Protein AF-A0A662GPP7-F1 (afdb_monomer)

pLDDT: mean 85.53, std 10.01, range [53.41, 95.75]

Sequence (72 aa):
RMSQLYGKEKGWEYTILIPTIIKVRQAFGRAIRGPSDVASFFILDRRALSKKIIKILNIKPTIVSLPRGKLP

Mean predicted aligned error: 6.99 Å

Solvent-accessible surface area (backbone atoms only — not comparable to full-atom values): 4749 Å² total; per-residue (Å²): 111,56,36,78,73,60,37,63,68,53,19,45,37,68,68,48,50,52,57,49,53,51,54,53,53,52,57,51,50,74,62,41,84,54,97,85,50,83,74,87,85,84,80,96,46,80,72,60,71,36,68,66,53,31,59,75,69,69,56,85,81,83,87,80,77,79,75,98,61,82,78,130

Foldseek 3Di:
DQCVVPNVVVSCCVPPVVVVLVVVVVVVCVQDPDPPGDDDDDDPDPCCPPPVNCVVNVDDDDDDDDPPDDDD

Radius of gyration: 16.02 Å; Cα contacts (8 Å, |Δi|>4): 33; chains: 1; bounding box: 38×20×49 Å

Secondary structure (DSSP, 8-state):
-HHHHH-HHHHHIIIIIHHHHHHHHHHHHHH--STT---------GGGG-HHHHHHHT------PPPSS---

Structure (mmCIF, N/CA/C/O backbone):
data_AF-A0A662GPP7-F1
#
_entry.id   AF-A0A662GPP7-F1
#
loop_
_atom_site.group_PDB
_atom_site.id
_atom_site.type_symbol
_atom_site.label_atom_id
_atom_site.label_alt_id
_atom_site.label_comp_id
_atom_site.label_asym_id
_atom_site.label_entity_id
_atom_site.label_seq_id
_atom_site.pdbx_PDB_ins_code
_atom_site.Cartn_x
_atom_site.Cartn_y
_atom_site.Cartn_z
_atom_site.occupancy
_atom_site.B_iso_or_equiv
_atom_site.auth_seq_id
_atom_site.auth_comp_id
_atom_site.auth_asym_id
_atom_site.auth_atom_id
_atom_site.pdbx_PDB_model_num
ATOM 1 N N . ARG A 1 1 ? -9.074 -8.738 21.341 1.00 64.25 1 ARG A N 1
ATOM 2 C CA . ARG A 1 1 ? -7.641 -8.650 21.728 1.00 64.25 1 ARG A CA 1
ATOM 3 C C . ARG A 1 1 ? -6.985 -7.337 21.279 1.00 64.25 1 ARG A C 1
ATOM 5 O O . ARG A 1 1 ? -6.843 -6.471 22.122 1.00 64.25 1 ARG A O 1
ATOM 12 N N . MET A 1 2 ? -6.672 -7.106 19.993 1.00 65.50 2 MET A N 1
ATOM 13 C CA . MET A 1 2 ? -5.980 -5.863 19.559 1.00 65.50 2 MET A CA 1
ATOM 14 C C . MET A 1 2 ? -6.846 -4.589 19.594 1.00 65.50 2 MET A C 1
ATOM 16 O O . MET A 1 2 ? -6.375 -3.540 20.017 1.00 65.50 2 MET A O 1
ATOM 20 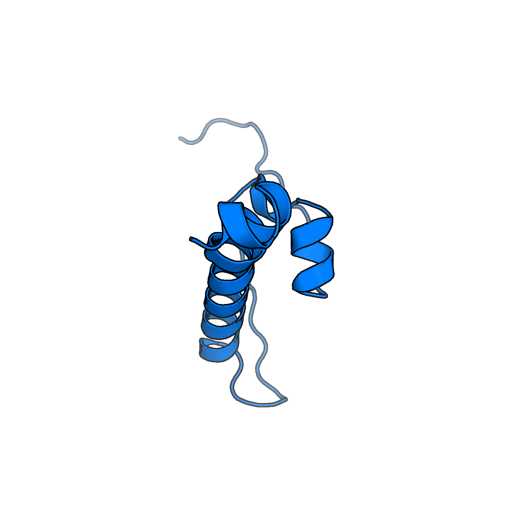N N . SER A 1 3 ? -8.122 -4.671 19.202 1.00 66.69 3 SER A N 1
ATOM 21 C CA . SER A 1 3 ? -9.067 -3.538 19.263 1.00 66.69 3 SER A CA 1
ATOM 22 C C . SER A 1 3 ? -9.401 -3.089 20.688 1.00 66.69 3 SER A C 1
ATOM 24 O O . SER A 1 3 ? -9.708 -1.922 20.902 1.00 66.69 3 SER A O 1
ATOM 26 N N . GLN A 1 4 ? -9.330 -4.010 21.653 1.00 69.69 4 GLN A N 1
ATOM 27 C CA . GLN A 1 4 ? -9.496 -3.725 23.081 1.00 69.69 4 GLN A CA 1
ATOM 28 C C . GLN A 1 4 ? -8.239 -3.085 23.687 1.00 69.69 4 GLN A C 1
ATOM 30 O O . GLN A 1 4 ? -8.369 -2.292 24.607 1.00 69.69 4 GLN A O 1
ATOM 35 N N . LEU A 1 5 ? -7.044 -3.396 23.165 1.00 69.12 5 LEU A N 1
ATOM 36 C CA . LEU A 1 5 ? -5.775 -2.854 23.666 1.00 69.12 5 LEU A CA 1
ATOM 37 C C . LEU A 1 5 ? -5.449 -1.452 23.122 1.00 69.12 5 LEU A C 1
ATOM 39 O O . LEU A 1 5 ? -4.912 -0.626 23.847 1.00 69.12 5 LEU A O 1
ATOM 43 N N . TYR A 1 6 ? -5.740 -1.192 21.843 1.00 71.62 6 TYR A N 1
ATOM 44 C CA . TYR A 1 6 ? -5.287 0.022 21.142 1.00 71.62 6 TYR A CA 1
ATOM 45 C C . TYR A 1 6 ? -6.430 0.903 20.610 1.00 71.62 6 TYR A C 1
ATOM 47 O O . TYR A 1 6 ? -6.177 1.901 19.937 1.00 71.62 6 TYR A O 1
ATOM 55 N N . GLY A 1 7 ? -7.683 0.535 20.888 1.00 81.81 7 GLY A N 1
ATOM 56 C CA . GLY A 1 7 ? -8.874 1.144 20.293 1.00 81.81 7 GLY A CA 1
ATOM 57 C C . GLY A 1 7 ? -9.238 0.527 18.936 1.00 81.81 7 GLY A C 1
ATOM 58 O O . GLY A 1 7 ? -8.410 -0.092 18.262 1.00 81.81 7 GLY A O 1
ATOM 59 N N . LYS A 1 8 ? -10.508 0.670 18.523 1.0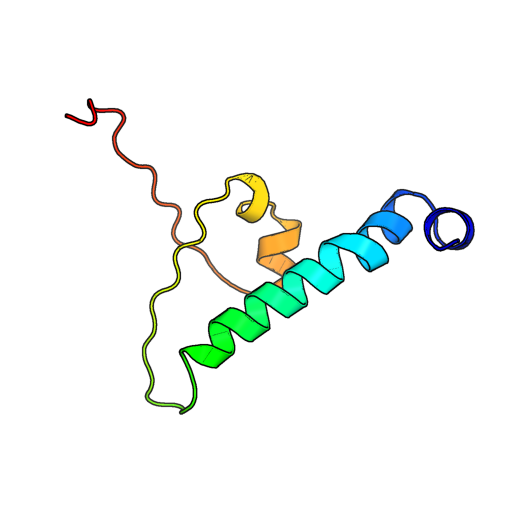0 79.81 8 LYS A N 1
ATOM 60 C CA . LYS A 1 8 ? -11.049 0.036 17.301 1.00 79.81 8 LYS A CA 1
ATOM 61 C C . LYS A 1 8 ? -10.261 0.397 16.037 1.00 79.81 8 LYS A C 1
ATOM 63 O O . LYS A 1 8 ? -9.994 -0.491 15.232 1.00 79.81 8 LYS A O 1
ATOM 68 N N . GLU A 1 9 ? -9.872 1.662 15.885 1.00 79.69 9 GLU A N 1
ATOM 69 C CA . GLU A 1 9 ? -9.163 2.156 14.698 1.00 79.69 9 GLU A CA 1
ATOM 70 C C . GLU A 1 9 ? -7.770 1.525 14.563 1.00 79.69 9 GLU A C 1
ATOM 72 O O . GLU A 1 9 ? -7.498 0.825 13.586 1.00 79.69 9 GLU A O 1
ATOM 77 N N . LYS A 1 10 ? -6.919 1.659 15.587 1.00 83.56 10 LYS A N 1
ATOM 78 C CA . LYS A 1 10 ? -5.587 1.036 15.586 1.00 83.56 10 LYS A CA 1
ATOM 79 C C . LYS A 1 10 ? -5.666 -0.486 15.544 1.00 83.56 10 LYS A C 1
ATOM 81 O O . LYS A 1 10 ? -4.865 -1.127 14.870 1.00 83.56 10 LYS A O 1
ATOM 86 N N . GLY A 1 11 ? -6.655 -1.074 16.217 1.00 88.31 11 GLY A N 1
ATOM 87 C CA . GLY A 1 11 ? -6.925 -2.504 16.145 1.00 88.31 11 GLY A CA 1
ATOM 88 C C . GLY A 1 11 ? -7.128 -2.975 14.706 1.00 88.31 11 GLY A C 1
ATOM 89 O O . GLY A 1 11 ? -6.488 -3.940 14.293 1.00 88.31 11 GLY A O 1
ATOM 90 N N . TRP A 1 12 ? -7.962 -2.278 13.929 1.00 89.44 12 TRP A N 1
ATOM 91 C CA . TRP A 1 12 ? -8.174 -2.580 12.512 1.00 89.44 12 TRP A CA 1
ATOM 92 C C . TRP A 1 12 ? -6.909 -2.360 11.675 1.00 89.44 12 TRP A C 1
ATOM 94 O O . TRP A 1 12 ? -6.584 -3.184 10.823 1.00 89.44 12 TRP A O 1
ATOM 104 N N . GLU A 1 13 ? -6.148 -1.298 11.939 1.00 88.50 13 GLU A N 1
ATOM 105 C CA . GLU A 1 13 ? -4.912 -1.038 11.199 1.00 88.50 13 GLU A CA 1
ATOM 106 C C . GLU A 1 13 ? -3.894 -2.164 11.350 1.00 88.50 13 GLU A C 1
ATOM 108 O O . GLU A 1 13 ? -3.423 -2.710 10.353 1.00 88.50 13 GLU A O 1
ATOM 113 N N . TYR A 1 14 ? -3.581 -2.548 12.586 1.00 88.88 14 TYR A N 1
ATOM 114 C CA . TYR A 1 14 ? -2.568 -3.568 12.842 1.00 88.88 14 TYR A CA 1
ATOM 115 C C . TYR A 1 14 ? -3.008 -4.961 12.396 1.00 88.88 14 TYR A C 1
ATOM 117 O O . TYR A 1 14 ? -2.171 -5.766 11.998 1.00 88.88 14 TYR A O 1
ATOM 125 N N . THR A 1 15 ? -4.308 -5.255 12.452 1.00 91.88 15 THR A N 1
ATOM 126 C CA . THR A 1 15 ? -4.819 -6.592 12.113 1.00 91.88 15 THR A CA 1
ATOM 127 C C . THR A 1 15 ? -5.171 -6.757 10.640 1.00 91.88 15 THR A C 1
ATOM 129 O O . THR A 1 15 ? -5.062 -7.866 10.126 1.00 91.88 15 THR A O 1
ATOM 132 N N . ILE A 1 16 ? -5.562 -5.685 9.945 1.00 92.06 16 ILE A N 1
ATOM 133 C CA . ILE A 1 16 ? -6.050 -5.749 8.560 1.00 92.06 16 ILE A CA 1
ATOM 134 C C . ILE A 1 16 ? -5.176 -4.923 7.621 1.00 92.06 16 ILE A C 1
ATOM 136 O O . ILE A 1 16 ? -4.638 -5.467 6.652 1.00 92.06 16 ILE A O 1
ATOM 140 N N . LEU A 1 17 ? -5.017 -3.623 7.888 1.00 93.00 17 LEU A N 1
ATOM 141 C CA . LEU A 1 17 ? -4.335 -2.713 6.965 1.00 93.00 17 LEU A CA 1
ATOM 142 C C . LEU A 1 17 ? -2.870 -3.110 6.775 1.00 93.00 17 LEU A C 1
ATOM 144 O O . LEU A 1 17 ? -2.444 -3.340 5.646 1.00 93.00 17 LEU A O 1
ATOM 148 N N . ILE A 1 18 ? -2.112 -3.233 7.865 1.00 93.88 18 ILE A N 1
ATOM 149 C CA . ILE A 1 18 ? -0.676 -3.525 7.814 1.00 93.88 18 ILE A CA 1
ATOM 150 C C . ILE A 1 18 ? -0.397 -4.873 7.123 1.00 93.88 18 ILE A C 1
ATOM 152 O O . ILE A 1 18 ? 0.389 -4.881 6.171 1.00 93.88 18 ILE A O 1
ATOM 156 N N . PRO A 1 19 ? -1.073 -5.992 7.465 1.00 95.75 19 PRO A N 1
ATOM 157 C CA . PRO A 1 19 ? -0.902 -7.247 6.731 1.00 95.75 19 PRO A CA 1
ATOM 158 C C . PRO A 1 19 ? -1.258 -7.144 5.244 1.00 95.75 19 PRO A C 1
ATOM 160 O O . PRO A 1 19 ? -0.594 -7.756 4.408 1.00 95.75 19 PRO A O 1
ATOM 163 N N . THR A 1 20 ? -2.276 -6.353 4.891 1.00 95.44 20 THR A N 1
ATOM 164 C CA . THR A 1 20 ? -2.656 -6.126 3.487 1.00 95.44 20 THR A CA 1
ATOM 165 C C . THR A 1 20 ? -1.548 -5.402 2.725 1.00 95.44 20 THR A C 1
ATOM 167 O O . THR A 1 20 ? -1.154 -5.848 1.650 1.00 95.44 20 THR A O 1
ATOM 170 N N . ILE A 1 21 ? -0.983 -4.336 3.301 1.00 94.94 21 ILE A N 1
ATOM 171 C CA . ILE A 1 21 ? 0.150 -3.607 2.716 1.00 94.94 21 ILE A CA 1
ATOM 172 C C . ILE A 1 21 ? 1.353 -4.528 2.504 1.00 94.94 21 ILE A C 1
ATOM 174 O O . ILE A 1 21 ? 1.962 -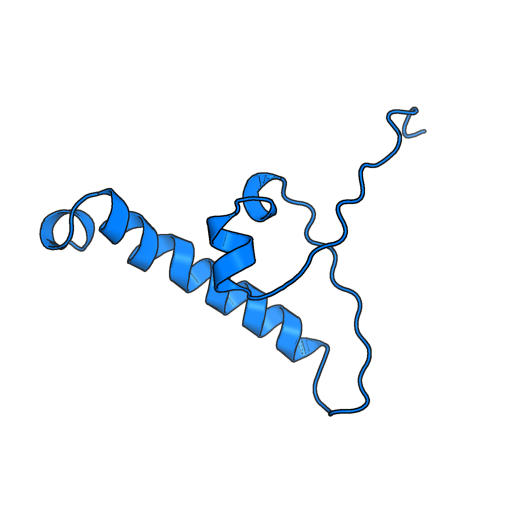4.499 1.434 1.00 94.94 21 ILE A O 1
ATOM 178 N N . ILE A 1 22 ? 1.690 -5.365 3.490 1.00 95.50 22 ILE A N 1
ATOM 179 C CA . ILE A 1 22 ? 2.805 -6.316 3.375 1.00 95.50 22 ILE A CA 1
ATOM 180 C C . ILE A 1 22 ? 2.572 -7.260 2.191 1.00 95.50 22 ILE A C 1
ATOM 182 O O . ILE A 1 22 ? 3.469 -7.427 1.368 1.00 95.50 22 ILE A O 1
ATOM 186 N N . LYS A 1 23 ? 1.363 -7.820 2.045 1.00 95.50 23 LYS A N 1
ATOM 187 C CA . LYS A 1 23 ? 1.019 -8.698 0.914 1.00 95.50 23 LYS A CA 1
ATOM 188 C C . LYS A 1 23 ? 1.161 -7.996 -0.439 1.00 95.50 23 LYS A C 1
ATOM 190 O O . LYS A 1 23 ? 1.705 -8.590 -1.365 1.00 95.50 23 LYS A O 1
ATOM 195 N N . VAL A 1 24 ? 0.728 -6.738 -0.545 1.00 93.75 24 VAL A N 1
ATOM 196 C CA . VAL A 1 24 ? 0.880 -5.940 -1.775 1.00 93.75 24 VAL A CA 1
ATOM 197 C C . VAL A 1 24 ? 2.359 -5.730 -2.109 1.00 93.75 24 VAL A C 1
ATOM 199 O O . VAL A 1 24 ? 2.774 -5.991 -3.235 1.00 93.75 24 VAL A O 1
ATOM 202 N N . ARG A 1 25 ? 3.185 -5.348 -1.127 1.00 92.56 25 ARG A N 1
ATOM 203 C CA . ARG A 1 25 ? 4.636 -5.174 -1.328 1.00 92.56 25 ARG A CA 1
ATOM 204 C C . ARG A 1 25 ? 5.322 -6.472 -1.745 1.00 92.56 25 ARG A C 1
ATOM 206 O O . ARG A 1 25 ? 6.183 -6.451 -2.617 1.00 92.56 25 ARG A O 1
ATOM 213 N N . GLN A 1 26 ? 4.922 -7.595 -1.158 1.00 93.44 26 GLN A N 1
ATOM 214 C CA . GLN A 1 26 ? 5.433 -8.910 -1.539 1.00 93.44 26 GLN A CA 1
ATOM 215 C C . GLN A 1 26 ? 5.046 -9.273 -2.977 1.00 93.44 26 GLN A C 1
ATOM 217 O O . GLN A 1 26 ? 5.874 -9.793 -3.715 1.00 93.44 26 GLN A O 1
ATOM 222 N N . ALA A 1 27 ? 3.819 -8.961 -3.409 1.00 92.81 27 ALA A N 1
ATOM 223 C CA . ALA A 1 27 ? 3.416 -9.140 -4.802 1.00 92.81 27 ALA A CA 1
ATOM 224 C C . ALA A 1 27 ? 4.265 -8.281 -5.754 1.00 92.81 27 ALA A C 1
ATOM 226 O O . ALA A 1 27 ? 4.693 -8.779 -6.793 1.00 92.81 27 ALA A O 1
ATOM 227 N N . PHE A 1 28 ? 4.584 -7.039 -5.373 1.00 91.06 28 PHE A N 1
ATOM 228 C CA . PHE A 1 28 ? 5.479 -6.183 -6.157 1.00 91.06 28 PHE A CA 1
ATOM 229 C C . PHE A 1 28 ? 6.893 -6.765 -6.269 1.00 91.06 28 PHE A C 1
ATOM 231 O O . PHE A 1 28 ? 7.443 -6.852 -7.366 1.00 91.06 28 PHE A O 1
ATOM 238 N N . GLY A 1 29 ? 7.445 -7.257 -5.157 1.00 89.81 29 GLY A N 1
ATOM 239 C CA . GLY A 1 29 ? 8.763 -7.897 -5.124 1.00 89.81 29 GLY A CA 1
ATOM 240 C C . GLY A 1 29 ? 8.862 -9.197 -5.932 1.00 89.81 29 GLY A C 1
ATOM 241 O O . GLY A 1 29 ? 9.959 -9.625 -6.273 1.00 89.81 29 GLY A O 1
ATOM 242 N N . ARG A 1 30 ? 7.740 -9.837 -6.301 1.00 89.12 30 ARG A N 1
ATOM 243 C CA . ARG A 1 30 ? 7.783 -10.991 -7.220 1.00 89.12 30 ARG A CA 1
ATOM 244 C C . ARG A 1 30 ? 8.157 -10.596 -8.643 1.00 89.12 30 ARG A C 1
ATOM 246 O O . ARG A 1 30 ? 8.707 -11.449 -9.342 1.00 89.12 30 ARG A O 1
ATOM 253 N N . ALA A 1 31 ? 7.829 -9.369 -9.048 1.00 88.19 31 ALA A N 1
ATOM 254 C CA . ALA A 1 31 ? 8.024 -8.865 -10.404 1.00 88.19 31 ALA A CA 1
ATOM 255 C C . ALA A 1 31 ? 9.296 -8.015 -10.559 1.00 88.19 31 ALA A C 1
ATOM 257 O O . ALA A 1 31 ? 9.860 -8.004 -11.644 1.00 88.19 31 ALA A O 1
ATOM 258 N N . ILE A 1 32 ? 9.765 -7.348 -9.497 1.00 85.75 32 ILE A N 1
ATOM 259 C CA . ILE A 1 32 ? 11.023 -6.582 -9.494 1.00 85.75 32 ILE A CA 1
ATOM 260 C C . ILE A 1 32 ? 12.036 -7.324 -8.618 1.00 85.75 32 ILE A C 1
ATOM 262 O O . ILE A 1 32 ? 11.873 -7.357 -7.397 1.00 85.75 32 ILE A O 1
ATOM 266 N N . ARG A 1 33 ? 13.060 -7.935 -9.227 1.00 82.75 33 ARG A N 1
ATOM 267 C CA . ARG A 1 33 ? 14.100 -8.719 -8.530 1.00 82.75 33 ARG A CA 1
ATOM 268 C C . ARG A 1 33 ? 15.499 -8.130 -8.683 1.00 82.75 33 ARG A C 1
ATOM 270 O O . ARG A 1 33 ? 16.355 -8.414 -7.850 1.00 82.75 33 ARG A O 1
ATOM 277 N N . GLY A 1 34 ? 15.719 -7.303 -9.701 1.00 83.69 34 GLY A N 1
ATOM 278 C CA . GLY A 1 34 ? 16.959 -6.571 -9.933 1.00 83.69 34 GLY A CA 1
ATOM 279 C C . GLY A 1 34 ? 16.735 -5.077 -10.207 1.00 83.69 34 GLY A C 1
ATOM 280 O O . GLY A 1 34 ? 15.615 -4.661 -10.503 1.00 83.69 34 GLY A O 1
ATOM 281 N N . PRO A 1 35 ? 17.794 -4.248 -10.136 1.00 82.94 35 PRO A N 1
ATOM 282 C CA . PRO A 1 35 ? 17.699 -2.797 -10.338 1.00 82.94 35 PRO A CA 1
ATOM 283 C C . PRO A 1 35 ? 17.240 -2.377 -11.744 1.00 82.94 35 PRO A C 1
ATOM 285 O O . PRO A 1 35 ? 16.780 -1.255 -11.926 1.00 82.94 35 PRO A O 1
ATOM 288 N N . SER A 1 36 ? 17.392 -3.260 -12.733 1.00 89.06 36 SER A N 1
ATOM 289 C CA . SER A 1 36 ? 17.012 -3.045 -14.133 1.00 89.06 36 SER A CA 1
ATOM 290 C C . SER A 1 36 ? 15.602 -3.530 -14.474 1.00 89.06 36 SER A C 1
ATOM 292 O O . SER A 1 36 ? 15.146 -3.310 -15.596 1.00 89.06 36 SER A O 1
ATOM 294 N N . ASP A 1 37 ? 14.917 -4.212 -13.552 1.00 87.88 37 ASP A N 1
ATOM 295 C CA . ASP A 1 37 ? 13.602 -4.783 -13.833 1.00 87.88 37 ASP A CA 1
ATOM 296 C C . ASP A 1 37 ? 12.538 -3.684 -13.848 1.00 87.88 37 ASP A C 1
ATOM 298 O O . ASP A 1 37 ? 12.351 -2.950 -12.875 1.00 87.88 37 ASP A O 1
ATOM 302 N N . VAL A 1 38 ? 11.789 -3.609 -14.947 1.00 88.06 38 VAL A N 1
ATOM 303 C CA . VAL A 1 38 ? 10.649 -2.702 -15.086 1.00 88.06 38 VAL A CA 1
ATOM 304 C C . VAL A 1 38 ? 9.366 -3.521 -15.033 1.00 88.06 38 VAL A C 1
ATOM 306 O O . VAL A 1 38 ? 9.143 -4.401 -15.862 1.00 88.06 38 VAL A O 1
ATOM 309 N N . ALA A 1 39 ? 8.497 -3.215 -14.070 1.00 88.38 39 ALA A N 1
ATOM 310 C CA . ALA A 1 39 ? 7.199 -3.862 -13.919 1.00 88.38 39 ALA A CA 1
ATOM 311 C C . ALA A 1 39 ? 6.075 -2.825 -13.822 1.00 88.38 39 ALA A C 1
ATOM 313 O O . ALA A 1 39 ? 6.226 -1.7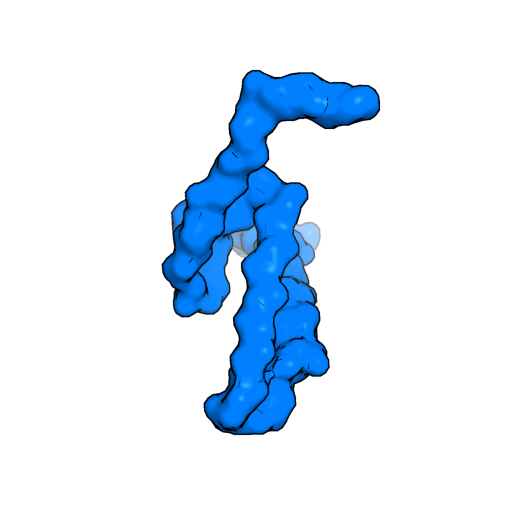75 -13.197 1.00 88.38 39 ALA A O 1
ATOM 314 N N . SER A 1 40 ? 4.927 -3.146 -14.419 1.00 89.69 40 SER A N 1
ATOM 315 C CA . SER A 1 40 ? 3.694 -2.365 -14.288 1.00 89.69 40 SER A CA 1
ATOM 316 C C . SER A 1 40 ? 2.723 -3.084 -13.358 1.00 89.69 40 SER A C 1
ATOM 318 O O . SER A 1 40 ? 2.452 -4.270 -13.539 1.00 89.69 40 SER A O 1
ATOM 320 N N . PHE A 1 41 ? 2.177 -2.366 -12.375 1.00 90.88 41 PHE A N 1
ATOM 321 C CA . PHE A 1 41 ? 1.212 -2.912 -11.422 1.00 90.88 41 PHE A CA 1
ATOM 322 C C . PHE A 1 41 ? -0.138 -2.222 -11.565 1.00 90.88 41 PHE A C 1
ATOM 324 O O . PHE A 1 41 ? -0.232 -0.998 -11.485 1.00 90.88 41 PHE A O 1
ATOM 331 N N . PHE A 1 42 ? -1.193 -3.022 -11.698 1.00 92.19 42 PHE A N 1
ATOM 332 C CA . PHE A 1 42 ? -2.568 -2.542 -11.757 1.00 92.19 42 PHE A CA 1
ATOM 333 C C . PHE A 1 42 ? -3.321 -3.022 -10.517 1.00 92.19 42 PHE A C 1
ATOM 335 O O . PHE A 1 42 ? -3.487 -4.223 -10.309 1.00 92.19 42 PHE A O 1
ATOM 342 N N . ILE A 1 43 ? -3.777 -2.086 -9.680 1.00 92.19 43 ILE A N 1
ATOM 343 C CA . ILE A 1 43 ? -4.646 -2.392 -8.539 1.00 92.19 43 ILE A CA 1
ATOM 344 C C . ILE A 1 43 ? -6.078 -2.036 -8.924 1.00 92.19 43 ILE A C 1
ATOM 346 O O . ILE A 1 43 ? -6.456 -0.867 -8.947 1.00 92.19 43 ILE A O 1
ATOM 350 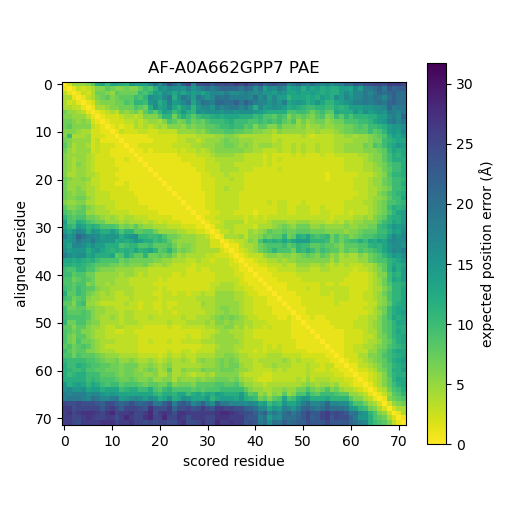N N . LEU A 1 44 ? -6.884 -3.056 -9.204 1.00 91.69 44 LEU A N 1
ATOM 351 C CA . LEU A 1 44 ? -8.283 -2.912 -9.608 1.00 91.69 44 LEU A CA 1
ATOM 352 C C . LEU A 1 44 ? -9.216 -2.870 -8.388 1.00 91.69 44 LEU A C 1
ATOM 354 O O . LEU A 1 44 ? -10.185 -3.616 -8.294 1.00 91.69 44 LEU A O 1
ATOM 358 N N . ASP A 1 45 ? -8.901 -2.007 -7.423 1.00 90.75 45 ASP A N 1
ATOM 359 C CA . ASP A 1 45 ? -9.694 -1.832 -6.207 1.00 90.75 45 ASP A CA 1
ATOM 360 C C . ASP A 1 45 ? -9.786 -0.350 -5.842 1.00 90.75 45 ASP A C 1
ATOM 362 O O . ASP A 1 45 ? -8.779 0.312 -5.585 1.00 90.75 45 ASP A O 1
ATOM 366 N N . ARG A 1 46 ? -11.014 0.175 -5.762 1.00 90.00 46 ARG A N 1
ATOM 367 C CA . ARG A 1 46 ? -11.267 1.579 -5.406 1.00 90.00 46 ARG A CA 1
ATOM 368 C C . ARG A 1 46 ? -10.670 1.944 -4.046 1.00 90.00 46 ARG A C 1
ATOM 370 O O . ARG A 1 46 ? -10.242 3.079 -3.855 1.00 90.00 46 ARG A O 1
ATOM 377 N N . ARG A 1 47 ? -10.619 1.005 -3.097 1.00 91.31 47 ARG A N 1
ATOM 378 C CA . ARG A 1 47 ? -10.098 1.242 -1.741 1.00 91.31 47 ARG A CA 1
ATOM 379 C C . ARG A 1 47 ? -8.613 1.583 -1.758 1.00 91.31 47 ARG A C 1
ATOM 381 O O . ARG A 1 47 ? -8.172 2.336 -0.895 1.00 91.31 47 ARG A O 1
ATOM 388 N N . ALA A 1 48 ? -7.863 1.111 -2.755 1.00 89.94 48 ALA A N 1
ATOM 389 C CA . ALA A 1 48 ? -6.447 1.431 -2.911 1.00 89.94 48 ALA A CA 1
ATOM 390 C C . ALA A 1 48 ? -6.191 2.927 -3.159 1.00 89.94 48 ALA A C 1
ATOM 392 O O . ALA A 1 48 ? -5.103 3.412 -2.860 1.00 89.94 48 ALA A O 1
ATOM 393 N N . LEU A 1 49 ? -7.206 3.673 -3.617 1.00 90.88 49 LEU A N 1
ATOM 394 C CA . LEU A 1 49 ? -7.145 5.128 -3.781 1.00 90.88 49 LEU A CA 1
ATOM 395 C C . LEU A 1 49 ? -7.185 5.895 -2.449 1.00 90.88 49 LEU A C 1
ATOM 397 O O . LEU A 1 49 ? -7.047 7.118 -2.431 1.00 90.88 49 LEU A O 1
ATOM 401 N N . SER A 1 50 ? -7.377 5.207 -1.319 1.00 92.56 50 SER A N 1
ATOM 402 C CA . SER A 1 50 ? -7.302 5.825 0.003 1.00 92.56 50 SER A CA 1
ATOM 403 C C . SER A 1 50 ? -5.951 6.515 0.206 1.00 92.56 50 SER A C 1
ATOM 405 O O . SER A 1 50 ? -4.897 5.882 0.108 1.00 92.56 50 SER A O 1
ATOM 407 N N . LYS A 1 51 ? -5.980 7.801 0.588 1.00 91.62 51 LYS A N 1
ATOM 408 C CA . LYS A 1 51 ? -4.775 8.603 0.883 1.00 91.62 51 LYS A CA 1
ATOM 409 C C . LYS A 1 51 ? -3.837 7.901 1.867 1.00 91.62 51 LYS A C 1
ATOM 411 O O . LYS A 1 51 ? -2.622 7.995 1.734 1.00 91.62 51 LYS A O 1
ATOM 416 N N . LYS A 1 52 ? -4.399 7.172 2.836 1.00 91.19 52 LYS A N 1
ATOM 417 C CA . LYS A 1 52 ? -3.636 6.411 3.831 1.00 91.19 52 LYS A CA 1
ATOM 418 C C . LYS A 1 52 ? -2.858 5.260 3.195 1.00 91.19 52 LYS A C 1
ATOM 420 O O . LYS A 1 52 ? -1.676 5.109 3.478 1.00 91.19 52 LYS A O 1
ATOM 425 N N . ILE A 1 53 ? -3.495 4.487 2.313 1.00 92.19 53 ILE A N 1
ATOM 426 C CA . ILE A 1 53 ? -2.863 3.355 1.619 1.00 92.19 53 ILE A CA 1
ATOM 427 C C . ILE A 1 53 ? -1.763 3.852 0.682 1.00 92.19 53 ILE A C 1
ATOM 429 O O . ILE A 1 53 ? -0.645 3.348 0.748 1.00 92.19 53 ILE A O 1
ATOM 433 N N . ILE A 1 54 ? -2.050 4.885 -0.116 1.00 92.81 54 ILE A N 1
ATOM 434 C CA . ILE A 1 54 ? -1.075 5.510 -1.021 1.00 92.81 54 ILE A CA 1
ATOM 435 C C . ILE A 1 54 ? 0.146 6.009 -0.237 1.00 92.81 54 ILE A C 1
ATOM 437 O O . ILE A 1 54 ? 1.282 5.725 -0.616 1.00 92.81 54 ILE A O 1
ATOM 441 N N . LYS A 1 55 ? -0.082 6.690 0.896 1.00 93.06 55 LYS A N 1
ATOM 442 C CA . LYS A 1 55 ? 0.988 7.188 1.769 1.00 93.06 55 LYS A CA 1
ATOM 443 C C . LYS A 1 55 ? 1.842 6.055 2.344 1.00 93.06 55 LYS A C 1
ATOM 445 O O . LYS A 1 55 ? 3.059 6.174 2.343 1.00 93.06 55 LYS A O 1
ATOM 450 N N . ILE A 1 56 ? 1.231 4.966 2.819 1.00 93.12 56 ILE A N 1
ATOM 451 C CA . ILE A 1 56 ? 1.970 3.833 3.405 1.00 93.12 56 ILE A CA 1
ATOM 452 C C . ILE A 1 56 ? 2.762 3.064 2.337 1.00 93.12 56 ILE A C 1
ATOM 454 O O . ILE A 1 56 ? 3.887 2.641 2.594 1.00 93.12 56 ILE A O 1
ATOM 458 N N . LEU A 1 57 ? 2.191 2.874 1.144 1.00 90.38 57 LEU A N 1
ATOM 459 C CA . LEU A 1 57 ? 2.892 2.237 0.026 1.00 90.38 57 LEU A CA 1
ATOM 460 C C . LEU A 1 57 ? 3.994 3.129 -0.557 1.00 90.38 57 LEU A C 1
ATOM 462 O O . LEU A 1 57 ? 4.866 2.611 -1.247 1.00 90.38 57 LEU A O 1
ATOM 466 N N . ASN A 1 58 ? 3.969 4.434 -0.264 1.00 90.81 58 ASN A N 1
ATOM 467 C CA . ASN A 1 58 ? 4.889 5.435 -0.798 1.00 90.81 58 ASN A CA 1
ATOM 468 C C . ASN A 1 58 ? 4.973 5.398 -2.335 1.00 90.81 58 ASN A C 1
ATOM 470 O O . ASN A 1 58 ? 6.048 5.479 -2.926 1.00 90.81 58 ASN A O 1
ATOM 474 N N . ILE A 1 59 ? 3.817 5.244 -2.982 1.00 87.44 59 ILE A N 1
ATOM 475 C CA . ILE A 1 59 ? 3.683 5.219 -4.441 1.00 87.44 59 ILE A CA 1
ATOM 476 C C . ILE A 1 59 ? 2.889 6.433 -4.916 1.00 87.44 59 ILE A C 1
ATOM 478 O O . ILE A 1 59 ? 2.066 6.978 -4.183 1.00 87.44 59 ILE A O 1
ATOM 482 N N . LYS A 1 60 ? 3.092 6.832 -6.171 1.00 88.88 60 LYS A N 1
ATOM 483 C CA . LYS A 1 60 ? 2.238 7.802 -6.864 1.00 88.88 60 LYS A CA 1
ATOM 484 C C . LYS A 1 60 ? 1.464 7.057 -7.955 1.00 88.88 60 LYS A C 1
ATOM 486 O O . LYS A 1 60 ? 2.024 6.843 -9.026 1.00 88.88 60 LYS A O 1
ATOM 491 N N . PRO A 1 61 ? 0.235 6.580 -7.682 1.00 89.38 61 PRO A N 1
ATOM 492 C CA . PRO A 1 61 ? -0.506 5.795 -8.656 1.00 89.38 61 PRO A CA 1
ATOM 493 C C . PRO A 1 61 ? -1.069 6.696 -9.755 1.00 89.38 61 PRO A C 1
ATOM 495 O O . PRO A 1 61 ? -1.642 7.750 -9.473 1.00 89.38 61 PRO A O 1
ATOM 498 N N . THR A 1 62 ? -0.979 6.242 -10.999 1.00 91.69 62 THR A N 1
ATOM 499 C CA . THR A 1 62 ? -1.775 6.805 -12.091 1.00 91.69 62 THR A CA 1
ATOM 500 C C . THR A 1 62 ? -3.195 6.270 -11.967 1.00 91.69 62 THR A C 1
ATOM 502 O O . THR A 1 62 ? -3.420 5.061 -12.034 1.00 91.69 62 THR A O 1
ATOM 505 N N . ILE A 1 63 ? -4.163 7.161 -11.756 1.00 87.06 63 ILE A N 1
ATOM 506 C CA . ILE A 1 63 ? -5.572 6.774 -11.671 1.00 87.06 63 ILE A CA 1
ATOM 507 C C . ILE A 1 63 ? -6.098 6.630 -13.092 1.00 87.06 63 ILE A C 1
ATOM 509 O O . ILE A 1 63 ? -6.235 7.614 -13.813 1.00 87.06 63 ILE A O 1
ATOM 513 N N . VAL A 1 64 ? -6.403 5.395 -13.476 1.00 85.44 64 VAL A N 1
ATOM 514 C CA . VAL A 1 64 ? -7.027 5.086 -14.760 1.00 85.44 64 VAL A CA 1
ATOM 515 C C . VAL A 1 64 ? -8.480 4.725 -14.498 1.00 85.44 64 VAL A C 1
ATOM 517 O O . VAL A 1 64 ? -8.777 3.790 -13.754 1.00 85.44 64 VAL A O 1
ATOM 520 N N . SER A 1 65 ? -9.398 5.473 -15.102 1.00 80.75 65 SER A N 1
ATOM 521 C CA . SER A 1 65 ? -10.797 5.071 -15.210 1.00 80.75 65 SER A CA 1
ATOM 522 C C . SER A 1 65 ? -11.020 4.445 -16.574 1.00 80.75 65 SER A C 1
ATOM 524 O O . SER A 1 65 ? -10.686 5.059 -17.588 1.00 80.75 65 SER A O 1
ATOM 526 N N . LEU A 1 66 ? -11.627 3.263 -16.611 1.00 76.38 66 LEU A N 1
ATOM 527 C CA . LEU A 1 66 ? -12.114 2.733 -17.875 1.00 76.38 66 LEU A CA 1
ATOM 528 C C . LEU A 1 66 ? -13.225 3.659 -18.397 1.00 76.38 66 LEU A C 1
ATOM 530 O O . LEU A 1 66 ? -14.072 4.090 -17.600 1.00 76.38 66 LEU A O 1
ATOM 534 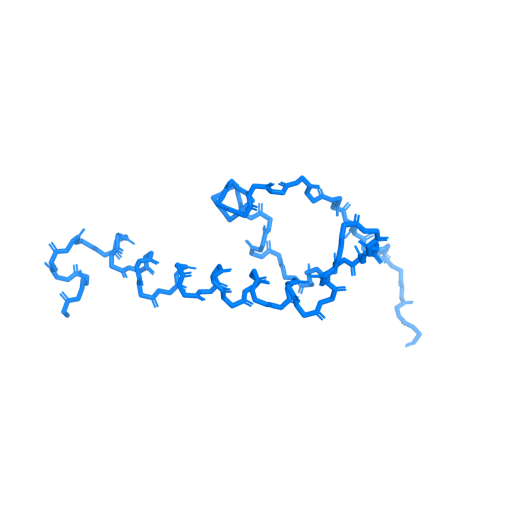N N . PRO A 1 67 ? -13.224 3.999 -19.698 1.00 76.50 67 PRO A N 1
ATOM 535 C CA . PRO A 1 67 ? -14.322 4.743 -20.287 1.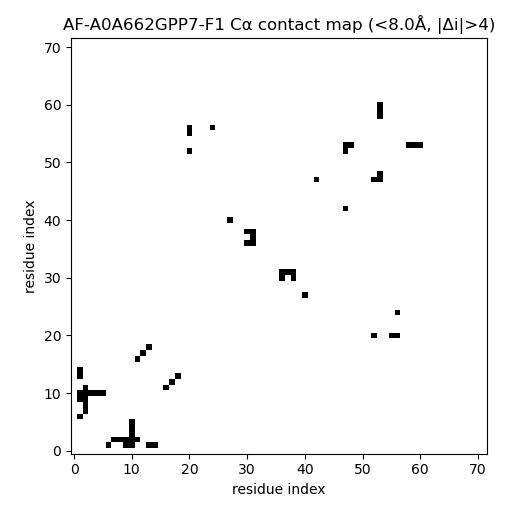00 76.50 67 PRO A CA 1
ATOM 536 C C . PRO A 1 67 ? -15.624 3.991 -20.004 1.00 76.50 67 PRO A C 1
ATOM 538 O O . PRO A 1 67 ? -15.706 2.774 -20.163 1.00 76.50 67 PRO A O 1
ATOM 541 N N . ARG A 1 68 ? -16.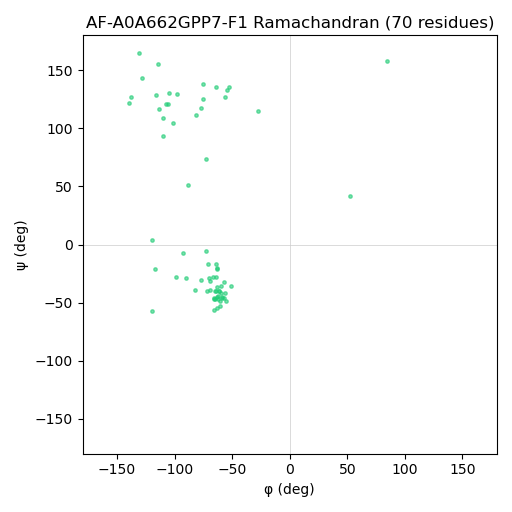647 4.717 -19.546 1.00 66.06 68 ARG A N 1
ATOM 542 C CA . ARG A 1 68 ? -18.003 4.179 -19.391 1.00 66.06 68 ARG A CA 1
ATOM 543 C C . ARG A 1 68 ? -18.613 4.012 -20.784 1.00 66.06 68 ARG A C 1
ATOM 545 O O . ARG A 1 68 ? -19.431 4.815 -21.209 1.00 66.06 68 ARG A O 1
ATOM 552 N N . GLY A 1 69 ? -18.152 3.003 -21.510 1.00 63.47 69 GLY A N 1
ATOM 553 C CA . GLY A 1 69 ? -18.634 2.602 -22.823 1.00 63.47 69 GLY A CA 1
ATOM 554 C C . GLY A 1 69 ? -18.705 1.085 -22.843 1.00 63.47 69 GLY A C 1
ATOM 555 O O . GLY A 1 69 ? -17.749 0.438 -22.431 1.00 63.47 69 GLY A O 1
ATOM 556 N N . LYS A 1 70 ? -19.880 0.567 -23.217 1.00 53.41 70 LYS A N 1
ATOM 557 C CA . LYS A 1 70 ? -20.286 -0.846 -23.216 1.00 53.41 70 LYS A CA 1
ATOM 558 C C . LYS A 1 70 ? -19.096 -1.804 -23.379 1.00 53.41 70 LYS A C 1
ATOM 560 O O . LYS A 1 70 ? -18.464 -1.820 -24.433 1.00 53.41 70 LYS A O 1
ATOM 565 N N . LEU A 1 71 ? -18.831 -2.608 -22.343 1.00 59.50 71 LEU A N 1
ATOM 566 C CA . LEU A 1 71 ? -18.233 -3.922 -22.578 1.00 59.50 71 LEU A CA 1
ATOM 567 C C . LEU A 1 71 ? -19.127 -4.628 -23.617 1.00 59.50 71 LEU A C 1
ATOM 569 O O . LEU A 1 71 ? -20.349 -4.469 -23.505 1.00 59.50 71 LEU A O 1
ATOM 573 N N . PRO A 1 72 ? -18.547 -5.282 -24.638 1.00 61.22 72 PRO A N 1
ATOM 574 C CA . PRO A 1 72 ? -19.323 -5.997 -25.648 1.00 61.22 72 PRO A CA 1
ATOM 575 C C . PRO A 1 72 ? -20.297 -6.996 -25.019 1.00 61.22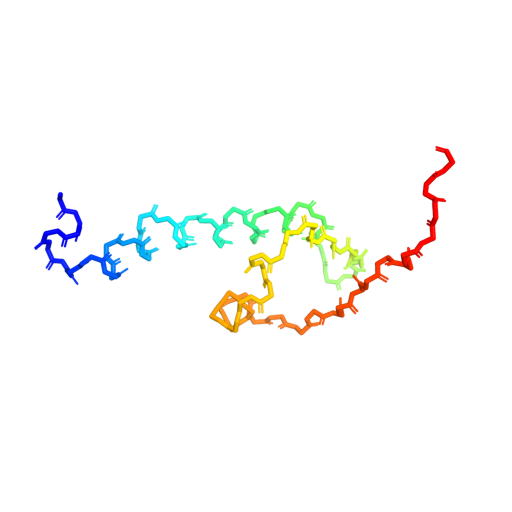 72 PRO A C 1
ATOM 577 O O . PRO A 1 72 ? -19.969 -7.548 -23.941 1.00 61.22 72 PRO A O 1
#